Protein AF-A0A6P4EFK6-F1 (afdb_monomer)

Solvent-accessible surface area (backbone atoms only — not comparable to full-atom values): 10064 Å² total; per-residue (Å²): 133,87,79,74,77,78,72,77,68,53,76,68,52,47,52,40,51,51,56,44,48,54,51,51,53,53,41,47,76,72,68,50,84,47,31,74,65,56,54,32,54,49,36,38,52,49,21,52,76,75,70,41,80,84,59,71,58,38,74,70,47,51,56,50,53,24,63,75,69,46,42,38,63,39,98,85,66,65,30,48,37,75,50,78,78,75,77,73,74,71,76,76,67,74,85,73,82,82,69,92,75,96,71,100,68,81,76,73,77,76,79,70,79,68,86,80,88,44,70,68,57,50,53,51,52,51,50,53,51,36,63,73,27,64,87,39,65,68,61,27,52,53,51,52,50,50,52,51,52,50,52,51,49,58,60,50,62,67,66,74,64,133

Secondary structure (DSSP, 8-state):
-------PPPHHHHHHHHHHHHHHHHHHHTT----HHHHHHHHHHHHHHTT-TT----HHHHHHHHHHTTEEE-TTSSSEEEPP----------------------------PPPP--HHHHHHHHHHHHHHTTT-HHHHHHHHHHHHHHHHHHHHHTTS--

pLDDT: mean 75.84, std 17.96, range [34.44, 94.81]

Organism: Drosophila rhopaloa (NCBI:txid1041015)

Structure (mmCIF, N/CA/C/O backbone):
data_AF-A0A6P4EFK6-F1
#
_entry.id   AF-A0A6P4EFK6-F1
#
loop_
_atom_site.group_PDB
_atom_site.id
_atom_site.type_symbol
_atom_site.label_atom_id
_atom_site.label_alt_id
_atom_site.label_comp_id
_atom_site.label_asym_id
_atom_site.label_entity_id
_atom_site.label_seq_id
_atom_site.pdbx_PDB_ins_code
_atom_site.Cartn_x
_atom_site.Cartn_y
_atom_site.Cartn_z
_atom_site.occupancy
_atom_site.B_iso_or_equiv
_atom_site.auth_seq_id
_atom_site.auth_comp_id
_atom_site.auth_asym_id
_atom_site.auth_atom_id
_atom_site.pdbx_PDB_model_num
ATOM 1 N N . MET A 1 1 ? 15.545 15.719 24.448 1.00 35.84 1 MET A N 1
ATOM 2 C CA . MET A 1 1 ? 14.073 15.576 24.395 1.00 35.84 1 MET A CA 1
ATOM 3 C C . MET A 1 1 ? 13.752 14.346 23.560 1.00 35.84 1 MET A C 1
ATOM 5 O O . MET A 1 1 ? 13.857 14.404 22.342 1.00 35.84 1 MET A O 1
ATOM 9 N N . SER A 1 2 ? 13.475 13.212 24.205 1.00 35.53 2 SER A N 1
ATOM 10 C CA . SER A 1 2 ? 13.217 11.942 23.517 1.00 35.53 2 SER A CA 1
ATOM 11 C C . SER A 1 2 ? 11.889 12.015 22.773 1.00 35.53 2 SER A C 1
ATOM 13 O O . SER A 1 2 ? 10.826 12.013 23.390 1.00 35.53 2 SER A O 1
ATOM 15 N N . GLN A 1 3 ? 11.935 12.095 21.444 1.00 39.78 3 GLN A N 1
ATOM 16 C CA . GLN A 1 3 ? 10.738 11.881 20.642 1.00 39.78 3 GLN A CA 1
ATOM 17 C C . GLN A 1 3 ? 10.388 10.395 20.696 1.00 39.78 3 GLN A C 1
ATOM 19 O O . GLN A 1 3 ? 11.019 9.558 20.052 1.00 39.78 3 GLN A O 1
ATOM 24 N N . MET A 1 4 ? 9.384 10.073 21.506 1.00 34.44 4 MET A N 1
ATOM 25 C CA . MET A 1 4 ? 8.762 8.758 21.552 1.00 34.44 4 MET A CA 1
ATOM 26 C C . MET A 1 4 ? 8.177 8.475 20.164 1.00 34.44 4 MET A C 1
ATOM 28 O O . MET A 1 4 ? 7.200 9.102 19.743 1.00 34.44 4 MET A O 1
ATOM 32 N N . ARG A 1 5 ? 8.831 7.586 19.409 1.00 47.12 5 ARG A N 1
ATOM 33 C CA . ARG A 1 5 ? 8.350 7.130 18.102 1.00 47.12 5 ARG A CA 1
ATOM 34 C C . ARG A 1 5 ? 6.947 6.561 18.306 1.00 47.12 5 ARG A C 1
ATOM 36 O O . ARG A 1 5 ? 6.757 5.620 19.068 1.00 47.12 5 ARG A O 1
ATOM 43 N N . ARG A 1 6 ? 5.952 7.206 17.692 1.00 48.47 6 ARG A N 1
ATOM 44 C CA . ARG A 1 6 ? 4.534 6.880 17.875 1.00 48.47 6 ARG A CA 1
ATOM 45 C C . ARG A 1 6 ? 4.275 5.424 17.474 1.00 48.47 6 ARG A C 1
ATOM 47 O O . ARG A 1 6 ? 4.657 5.023 16.380 1.00 48.47 6 ARG A O 1
ATOM 54 N N . ASN A 1 7 ? 3.619 4.720 18.393 1.00 49.66 7 ASN A N 1
ATOM 55 C CA . ASN A 1 7 ? 3.202 3.318 18.418 1.00 49.66 7 ASN A CA 1
ATOM 56 C C . ASN A 1 7 ? 3.063 2.622 17.041 1.00 49.66 7 ASN A C 1
ATOM 58 O O . ASN A 1 7 ? 2.409 3.189 16.155 1.00 49.66 7 ASN A O 1
ATOM 62 N N . PRO A 1 8 ? 3.559 1.376 16.874 1.00 53.91 8 PRO A N 1
ATOM 63 C CA . PRO A 1 8 ? 3.085 0.510 15.796 1.00 53.91 8 PRO A CA 1
ATOM 64 C C . PRO A 1 8 ? 1.564 0.336 15.934 1.00 53.91 8 PRO A C 1
ATOM 66 O O . PRO A 1 8 ? 1.017 0.449 17.0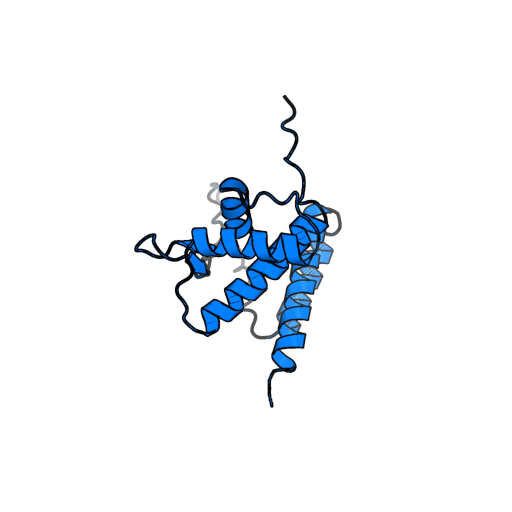37 1.00 53.91 8 PRO A O 1
ATOM 69 N N . LEU A 1 9 ? 0.854 0.146 14.818 1.00 59.94 9 LEU A N 1
ATOM 70 C CA . LEU A 1 9 ? -0.576 -0.172 14.867 1.00 59.94 9 LEU A CA 1
ATOM 71 C C . LEU A 1 9 ? -0.767 -1.353 15.836 1.00 59.94 9 LEU A C 1
ATOM 73 O O . LEU A 1 9 ? 0.057 -2.267 15.845 1.00 59.94 9 LEU A O 1
ATOM 77 N N . SER A 1 10 ? -1.812 -1.328 16.671 1.00 70.12 10 SER A N 1
ATOM 78 C CA . SER A 1 10 ? -2.174 -2.530 17.433 1.00 70.12 10 SER A CA 1
ATOM 79 C C . SER A 1 10 ? -2.380 -3.694 16.462 1.00 70.12 10 SER A C 1
ATOM 81 O O . SER A 1 10 ? -2.698 -3.462 15.293 1.00 70.12 10 SER A O 1
ATOM 83 N N . GLN A 1 11 ? -2.230 -4.936 16.925 1.00 74.56 11 GLN A N 1
ATOM 84 C CA . GLN A 1 11 ? -2.414 -6.120 16.077 1.00 74.56 11 GLN A CA 1
ATOM 85 C C . GLN A 1 11 ? -3.745 -6.066 15.299 1.00 74.56 11 GLN A C 1
ATOM 87 O O . GLN A 1 11 ? -3.786 -6.360 14.108 1.00 74.56 11 GLN A O 1
ATOM 92 N N . GLN A 1 12 ? -4.818 -5.599 15.947 1.00 78.00 12 GLN A N 1
ATOM 93 C CA . GLN A 1 12 ? -6.130 -5.396 15.327 1.00 78.00 12 GLN A CA 1
ATOM 94 C C . GLN A 1 12 ? -6.115 -4.287 14.267 1.00 78.00 12 GLN A C 1
ATOM 96 O O . GLN A 1 12 ? -6.697 -4.438 13.197 1.00 78.00 12 GLN A O 1
ATOM 101 N N . GLY A 1 13 ? -5.430 -3.173 14.540 1.00 82.38 13 GLY A N 1
ATOM 102 C CA . GLY A 1 13 ? -5.283 -2.080 13.583 1.00 82.38 13 GLY A CA 1
ATOM 103 C C . GLY A 1 13 ? -4.502 -2.494 12.337 1.00 82.38 13 GLY A C 1
ATOM 104 O O . GLY A 1 13 ? -4.877 -2.086 11.244 1.00 82.38 13 GLY A O 1
ATOM 105 N N . ALA A 1 14 ? -3.449 -3.303 12.493 1.00 84.31 14 ALA A N 1
ATOM 106 C CA . ALA A 1 14 ? -2.683 -3.857 11.377 1.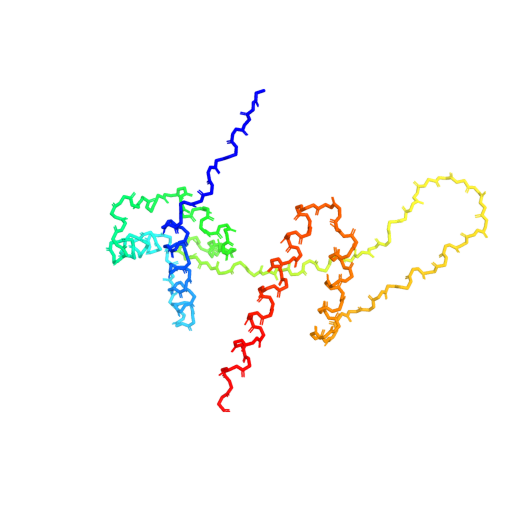00 84.31 14 ALA A CA 1
ATOM 107 C C . ALA A 1 14 ? -3.531 -4.821 10.533 1.00 84.31 14 ALA A C 1
ATOM 109 O O . ALA A 1 14 ? -3.503 -4.750 9.311 1.00 84.31 14 ALA A O 1
ATOM 110 N N . HIS A 1 15 ? -4.363 -5.645 11.173 1.00 87.50 15 HIS A N 1
ATOM 111 C CA . HIS A 1 15 ? -5.277 -6.535 10.460 1.00 87.50 15 HIS A CA 1
ATOM 112 C C . HIS A 1 15 ? -6.307 -5.770 9.605 1.00 87.50 15 HIS A C 1
ATOM 114 O O . HIS A 1 15 ? -6.522 -6.099 8.441 1.00 87.50 15 HIS A O 1
ATOM 120 N N . ILE A 1 16 ? -6.894 -4.694 10.145 1.00 89.94 16 ILE A N 1
ATOM 121 C CA . ILE A 1 16 ? -7.806 -3.814 9.387 1.00 89.94 16 ILE A CA 1
ATOM 122 C C . ILE A 1 16 ? -7.069 -3.109 8.240 1.00 89.94 16 ILE A C 1
ATOM 124 O O . ILE A 1 16 ? -7.636 -2.919 7.165 1.00 89.94 16 ILE A O 1
ATOM 128 N N . ASP A 1 17 ? -5.808 -2.727 8.462 1.00 90.00 17 ASP A N 1
ATOM 129 C CA . ASP A 1 17 ? -4.939 -2.111 7.456 1.00 90.00 17 ASP A CA 1
ATOM 130 C C . ASP A 1 17 ? -4.811 -2.977 6.199 1.00 90.00 17 ASP A C 1
ATOM 132 O O . ASP A 1 17 ? -5.036 -2.492 5.086 1.00 90.00 17 ASP A O 1
ATOM 136 N N . GLU A 1 18 ? -4.493 -4.257 6.406 1.00 89.50 18 GLU A N 1
ATOM 137 C CA . GLU A 1 18 ? -4.298 -5.261 5.360 1.00 89.50 18 GLU A CA 1
ATOM 138 C C . GLU A 1 18 ? -5.602 -5.575 4.626 1.00 89.50 18 GLU A C 1
ATOM 140 O O . GLU A 1 18 ? -5.644 -5.497 3.400 1.00 89.50 18 GLU A O 1
ATOM 145 N N . LEU A 1 19 ? -6.692 -5.843 5.354 1.00 91.56 19 LEU A N 1
ATOM 146 C CA . LEU A 1 19 ? -8.002 -6.113 4.749 1.00 91.56 19 LEU A CA 1
ATOM 147 C C . LEU A 1 19 ? -8.500 -4.932 3.903 1.00 91.56 19 LEU A C 1
ATOM 149 O O . LEU A 1 19 ? -9.093 -5.113 2.837 1.00 91.56 19 LEU A O 1
ATOM 153 N N . CYS A 1 20 ? -8.245 -3.705 4.359 1.00 92.75 20 CYS A N 1
ATOM 154 C CA . CYS A 1 20 ? -8.616 -2.509 3.615 1.00 92.75 20 CYS A CA 1
ATOM 155 C C . CYS A 1 20 ? -7.783 -2.355 2.333 1.00 92.75 20 CYS A C 1
ATOM 157 O O . CYS A 1 20 ? -8.323 -1.966 1.296 1.00 92.75 20 CYS A O 1
ATOM 159 N N . PHE A 1 21 ? -6.492 -2.699 2.373 1.00 90.69 21 PHE A N 1
ATOM 160 C CA . PHE A 1 21 ? -5.627 -2.697 1.192 1.00 90.69 21 PHE A CA 1
ATOM 161 C C . PHE A 1 21 ? -6.006 -3.777 0.172 1.00 90.69 21 PHE A C 1
ATOM 163 O O . PHE A 1 21 ? -6.040 -3.514 -1.030 1.00 90.69 21 PHE A O 1
ATOM 170 N N . ASP A 1 22 ? -6.362 -4.964 0.645 1.00 89.81 22 ASP A N 1
ATOM 171 C CA . ASP A 1 22 ? -6.817 -6.076 -0.185 1.00 89.81 22 ASP A CA 1
ATOM 172 C C . ASP A 1 22 ? -8.135 -5.735 -0.911 1.00 89.81 22 ASP A C 1
ATOM 174 O O . ASP A 1 22 ? -8.265 -5.915 -2.123 1.00 89.81 22 ASP A O 1
ATOM 178 N N . TRP A 1 23 ? -9.093 -5.116 -0.212 1.00 93.75 23 TRP A N 1
ATOM 179 C CA . TRP A 1 23 ? -10.287 -4.552 -0.854 1.00 93.75 23 TRP A CA 1
ATOM 180 C C . TRP A 1 23 ? -9.951 -3.463 -1.884 1.00 93.75 23 TRP A C 1
ATOM 182 O O . TRP A 1 23 ? -10.485 -3.492 -2.994 1.00 93.75 23 TRP A O 1
ATOM 192 N N . PHE A 1 24 ? -9.068 -2.520 -1.537 1.00 90.25 24 PHE A N 1
ATOM 193 C CA . PHE A 1 24 ? -8.657 -1.443 -2.441 1.00 90.25 24 PHE A CA 1
ATOM 194 C C . PHE A 1 24 ? -8.046 -1.999 -3.732 1.00 90.25 24 PHE A C 1
ATOM 196 O O . PHE A 1 24 ? -8.387 -1.547 -4.822 1.00 90.25 24 PHE A O 1
ATOM 203 N N . SER A 1 25 ? -7.189 -3.012 -3.603 1.00 87.38 25 SER A N 1
ATOM 204 C CA . SER A 1 25 ? -6.514 -3.674 -4.721 1.00 87.38 25 SER A CA 1
ATOM 205 C C . SER A 1 25 ? -7.511 -4.339 -5.667 1.00 87.38 25 SER A C 1
ATOM 207 O O . SER A 1 25 ? -7.430 -4.134 -6.874 1.00 87.38 25 SER A O 1
ATOM 209 N N . ARG A 1 26 ? -8.512 -5.059 -5.140 1.00 85.56 26 ARG A N 1
ATOM 210 C CA . ARG A 1 26 ? -9.570 -5.655 -5.977 1.00 85.56 26 ARG A CA 1
ATOM 211 C C . ARG A 1 26 ? -10.403 -4.604 -6.701 1.00 85.56 26 ARG A C 1
ATOM 213 O O . ARG A 1 26 ? -10.593 -4.693 -7.905 1.00 85.56 26 ARG A O 1
ATOM 220 N N . ALA A 1 27 ? -10.837 -3.567 -5.988 1.00 85.62 27 ALA A N 1
ATOM 221 C CA . ALA A 1 27 ? -11.628 -2.502 -6.595 1.00 85.62 27 ALA A CA 1
ATOM 222 C C . ALA A 1 27 ? -10.842 -1.735 -7.682 1.00 85.62 27 ALA A C 1
ATOM 224 O O . ALA A 1 27 ? -11.439 -1.239 -8.635 1.00 85.62 27 ALA A O 1
ATOM 225 N N . ARG A 1 28 ? -9.504 -1.689 -7.595 1.00 82.06 28 ARG A N 1
ATOM 226 C CA . ARG A 1 28 ? -8.638 -1.165 -8.664 1.00 82.06 28 ARG A CA 1
ATOM 227 C C . ARG A 1 28 ? -8.596 -2.057 -9.896 1.00 82.06 28 ARG A C 1
ATOM 229 O O . ARG A 1 28 ? -8.643 -1.526 -10.999 1.00 82.06 28 ARG A O 1
ATOM 236 N N . VAL A 1 29 ? -8.526 -3.376 -9.720 1.00 79.50 29 VAL A N 1
ATOM 237 C CA . VAL A 1 29 ? -8.592 -4.337 -10.837 1.00 79.50 29 V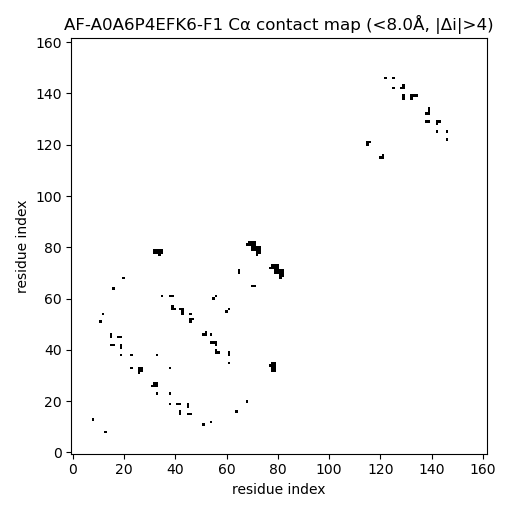AL A CA 1
ATOM 238 C C . VAL A 1 29 ? -9.891 -4.155 -11.627 1.00 79.50 29 VAL A C 1
ATOM 240 O O . VAL A 1 29 ? -9.877 -4.181 -12.855 1.00 79.50 29 VAL A O 1
ATOM 243 N N . ASP A 1 30 ? -10.982 -3.835 -10.932 1.00 80.38 30 ASP A N 1
ATOM 244 C CA . ASP A 1 30 ? -12.284 -3.542 -11.537 1.00 80.38 30 ASP A CA 1
ATOM 245 C C . ASP A 1 30 ? -12.398 -2.110 -12.117 1.00 80.38 30 ASP A C 1
ATOM 247 O O . ASP A 1 30 ? -13.483 -1.684 -12.511 1.00 80.38 30 ASP A O 1
ATOM 251 N N . ASN A 1 31 ? -11.295 -1.348 -12.179 1.00 79.31 31 ASN A N 1
ATOM 252 C CA . ASN A 1 31 ? -11.233 0.055 -12.621 1.00 79.31 31 ASN A CA 1
ATOM 253 C C . ASN A 1 31 ? -12.185 1.002 -11.866 1.00 79.31 31 ASN A C 1
ATOM 255 O O . ASN A 1 31 ? -12.640 2.018 -12.400 1.00 79.31 31 ASN A O 1
ATOM 259 N N . ILE A 1 32 ? -12.487 0.701 -10.603 1.00 82.62 32 ILE A N 1
ATOM 260 C CA . ILE A 1 32 ? -13.341 1.551 -9.777 1.00 82.62 32 ILE A CA 1
ATOM 261 C C . ILE A 1 32 ? -12.507 2.712 -9.230 1.00 82.62 32 ILE A C 1
ATOM 263 O O . ILE A 1 32 ? -11.465 2.526 -8.597 1.00 82.62 32 ILE A O 1
ATOM 267 N N . LEU A 1 33 ? -12.999 3.936 -9.423 1.00 85.44 33 LEU A N 1
ATOM 268 C CA . LEU A 1 33 ? -12.418 5.126 -8.808 1.00 85.44 33 LEU A CA 1
ATOM 269 C C . LEU A 1 33 ? -12.734 5.134 -7.310 1.00 85.44 33 LEU A C 1
ATOM 271 O O . LEU A 1 33 ? -13.886 5.257 -6.901 1.00 85.44 33 LEU A O 1
ATOM 275 N N . ILE A 1 34 ? -11.694 5.032 -6.482 1.00 88.88 34 ILE A N 1
ATOM 276 C CA . ILE A 1 34 ? -11.833 4.978 -5.022 1.00 88.88 34 ILE A CA 1
ATOM 277 C C . ILE A 1 34 ? -11.341 6.287 -4.417 1.00 88.88 34 ILE A C 1
ATOM 279 O O . ILE A 1 34 ? -10.153 6.597 -4.494 1.00 88.88 34 ILE A O 1
ATOM 283 N N . SER A 1 35 ? -12.230 7.027 -3.758 1.00 90.88 35 SER A N 1
ATOM 284 C CA . SER A 1 35 ? -11.864 8.241 -3.023 1.00 90.88 35 SER A CA 1
ATOM 285 C C . SER A 1 35 ? -11.345 7.931 -1.613 1.00 90.88 35 SER A C 1
ATOM 287 O O . SER A 1 35 ? -11.608 6.875 -1.031 1.00 90.88 35 SER A O 1
ATOM 289 N N . GLY A 1 36 ? -10.637 8.885 -1.002 1.00 89.00 36 GLY A N 1
ATOM 290 C CA . GLY A 1 36 ? -10.164 8.744 0.382 1.00 89.00 36 GLY A CA 1
ATOM 291 C C . GLY A 1 36 ? -11.290 8.619 1.421 1.00 89.00 36 GLY A C 1
ATOM 292 O O . GLY A 1 36 ? -11.090 8.024 2.479 1.00 89.00 36 GLY A O 1
ATOM 293 N N . GLU A 1 37 ? -12.482 9.152 1.137 1.00 91.38 37 GLU A N 1
ATOM 294 C CA . GLU A 1 37 ? -13.665 8.952 1.985 1.00 91.38 37 GLU A CA 1
ATOM 295 C C . GLU A 1 37 ? -14.162 7.504 1.905 1.00 91.38 37 GLU A C 1
ATOM 297 O O . GLU A 1 37 ? -14.404 6.894 2.944 1.00 91.38 37 GLU A O 1
ATOM 302 N N . MET A 1 38 ? -14.209 6.919 0.702 1.00 92.94 38 MET A N 1
ATOM 303 C CA . MET A 1 38 ? -14.608 5.518 0.513 1.00 92.94 38 MET A CA 1
ATOM 304 C C . MET A 1 38 ? -13.691 4.562 1.278 1.00 92.94 38 MET A C 1
ATOM 306 O O . MET A 1 38 ? -14.176 3.647 1.940 1.00 92.94 38 MET A O 1
ATOM 310 N N . VAL A 1 39 ? -12.375 4.808 1.269 1.00 93.50 39 VAL A N 1
ATOM 311 C CA . VAL A 1 39 ? -11.417 4.016 2.061 1.00 93.50 39 VAL A CA 1
ATOM 312 C C . VAL A 1 39 ? -11.723 4.107 3.554 1.00 93.50 39 VAL A C 1
ATOM 314 O O . VAL A 1 39 ? -11.743 3.091 4.243 1.00 93.50 39 VAL A O 1
ATOM 317 N N . ARG A 1 40 ? -11.996 5.308 4.077 1.00 94.31 40 ARG A N 1
ATOM 318 C CA . ARG A 1 40 ? -12.314 5.480 5.504 1.00 94.31 40 ARG A CA 1
ATOM 319 C C . ARG A 1 40 ? -13.612 4.781 5.893 1.00 94.31 40 ARG A C 1
ATOM 321 O O . ARG A 1 40 ? -13.665 4.170 6.958 1.00 94.31 40 ARG A O 1
ATOM 328 N N . GLN A 1 41 ? -14.636 4.860 5.048 1.00 94.00 41 GLN A N 1
ATOM 329 C CA . GLN A 1 41 ? -15.902 4.161 5.265 1.00 94.00 41 GLN A CA 1
ATOM 330 C C . GLN A 1 41 ? -15.704 2.647 5.246 1.00 94.00 41 GLN A C 1
ATOM 332 O O . GLN A 1 41 ? -16.148 1.964 6.168 1.00 94.00 41 GLN A O 1
ATOM 337 N N . LYS A 1 42 ? -14.954 2.131 4.266 1.00 94.81 42 LYS A N 1
ATOM 338 C CA . LYS A 1 42 ? -14.655 0.703 4.188 1.00 94.81 42 LYS A CA 1
ATOM 339 C C . LYS A 1 42 ? -13.855 0.216 5.391 1.00 94.81 42 LYS A C 1
ATOM 341 O O . LYS A 1 42 ? -14.167 -0.832 5.941 1.00 94.81 42 LYS A O 1
ATOM 346 N N . ALA A 1 43 ? -12.863 0.979 5.839 1.00 93.88 43 ALA A N 1
ATOM 347 C CA . ALA A 1 43 ? -12.052 0.608 6.990 1.00 93.88 43 ALA A CA 1
ATOM 348 C C . ALA A 1 43 ? -12.865 0.548 8.294 1.00 93.88 43 ALA A C 1
ATOM 350 O O . ALA A 1 43 ? -12.603 -0.309 9.131 1.00 93.88 43 ALA A O 1
ATOM 351 N N . LYS A 1 44 ? -13.877 1.415 8.456 1.00 94.06 44 LYS A N 1
ATOM 352 C CA . LYS A 1 44 ? -14.839 1.313 9.567 1.00 94.06 44 LYS A CA 1
ATOM 353 C C . LYS A 1 44 ? -15.702 0.061 9.455 1.00 94.06 44 LYS A C 1
ATOM 355 O O . LYS A 1 44 ? -15.810 -0.666 10.428 1.00 94.06 44 LYS A O 1
ATOM 360 N N . GLN A 1 45 ? -16.238 -0.217 8.267 1.00 93.94 45 GLN A N 1
ATOM 361 C CA . GLN A 1 45 ? -17.028 -1.426 8.033 1.00 93.94 45 GLN A CA 1
ATOM 362 C C . GLN A 1 45 ? -16.228 -2.691 8.381 1.00 93.94 45 GLN A C 1
ATOM 364 O O . GLN A 1 45 ? -16.711 -3.544 9.114 1.00 93.94 45 GLN A O 1
ATOM 369 N N . ILE A 1 46 ? -14.982 -2.779 7.908 1.00 93.56 46 ILE A N 1
ATOM 370 C CA . ILE A 1 46 ? -14.080 -3.893 8.221 1.00 93.56 46 ILE A CA 1
ATOM 371 C C . ILE A 1 46 ? -13.826 -3.967 9.729 1.00 93.56 46 ILE A C 1
ATOM 373 O O . ILE A 1 46 ? -13.833 -5.055 10.293 1.00 93.56 46 ILE A O 1
ATOM 377 N N . ALA A 1 47 ? -13.618 -2.828 10.396 1.00 92.94 47 ALA A N 1
ATOM 378 C CA . ALA A 1 47 ? -13.421 -2.791 11.841 1.00 92.94 47 ALA A CA 1
ATOM 379 C C . ALA A 1 47 ? -14.630 -3.337 12.615 1.00 92.94 47 ALA A C 1
ATOM 381 O O . ALA A 1 47 ? -14.442 -4.070 13.585 1.00 92.94 47 ALA A O 1
ATOM 382 N N . ASP A 1 48 ? -15.847 -3.020 12.174 1.00 91.94 48 ASP A N 1
ATOM 383 C CA . ASP A 1 48 ? -17.081 -3.541 12.761 1.00 91.94 48 ASP A CA 1
ATOM 384 C C . ASP A 1 48 ? -17.213 -5.055 12.520 1.00 91.94 48 ASP A C 1
ATOM 386 O O . ASP A 1 48 ? -17.517 -5.803 13.449 1.00 91.94 48 ASP A O 1
ATOM 390 N N . GLU A 1 49 ? -16.898 -5.525 11.307 1.00 90.88 49 GLU A N 1
ATOM 391 C CA . GLU A 1 49 ? -16.916 -6.948 10.928 1.00 90.88 49 GLU A CA 1
ATOM 392 C C . GLU A 1 49 ? -15.926 -7.793 11.749 1.00 90.88 49 GLU A C 1
ATOM 394 O O . GLU A 1 49 ? -16.242 -8.920 12.128 1.00 90.88 49 GLU A O 1
ATOM 399 N N . VAL A 1 50 ? -14.749 -7.246 12.080 1.00 88.50 50 VAL A N 1
ATOM 400 C CA . VAL A 1 50 ? -13.734 -7.929 12.909 1.00 88.50 50 VAL A CA 1
ATOM 401 C C . VAL A 1 50 ? -13.892 -7.668 14.415 1.00 88.50 50 VAL A C 1
ATOM 403 O O . VAL A 1 50 ? -13.064 -8.113 15.210 1.00 88.50 50 VAL A O 1
ATOM 406 N N . GLY A 1 51 ? -14.938 -6.945 14.832 1.00 87.06 51 GLY A N 1
ATOM 407 C CA . GLY A 1 51 ? -15.253 -6.698 16.243 1.00 87.06 51 GLY A CA 1
ATOM 408 C C . GLY A 1 51 ? -14.372 -5.651 16.939 1.00 87.06 51 GLY A C 1
ATOM 409 O O . GLY A 1 51 ? -14.271 -5.646 18.166 1.00 87.06 51 GLY A O 1
ATOM 410 N N . TYR A 1 52 ? -13.735 -4.746 16.192 1.00 86.25 52 TYR A N 1
ATOM 411 C CA . TYR A 1 52 ? -12.903 -3.659 16.719 1.00 86.25 52 TYR A CA 1
ATOM 412 C C . TYR A 1 52 ? -13.592 -2.288 16.595 1.00 86.25 52 TYR A C 1
ATOM 414 O O . TYR A 1 52 ? -13.114 -1.375 15.920 1.00 86.25 52 TYR A O 1
ATOM 422 N N . ALA A 1 53 ? -14.692 -2.111 17.332 1.00 77.31 53 ALA A N 1
ATOM 423 C CA . ALA A 1 53 ? -15.532 -0.901 17.319 1.00 77.31 53 ALA A CA 1
ATOM 424 C C . ALA A 1 53 ? -14.814 0.407 17.738 1.00 77.31 53 ALA A C 1
ATOM 426 O O . ALA A 1 53 ? -15.336 1.504 17.551 1.00 77.31 53 ALA A O 1
ATOM 427 N N . GLY A 1 54 ? -13.608 0.319 18.312 1.00 81.38 54 GLY A N 1
ATOM 428 C CA . GLY A 1 54 ? -12.777 1.476 18.670 1.00 81.38 54 GLY A CA 1
ATOM 429 C C . GLY A 1 54 ? -11.942 2.042 17.51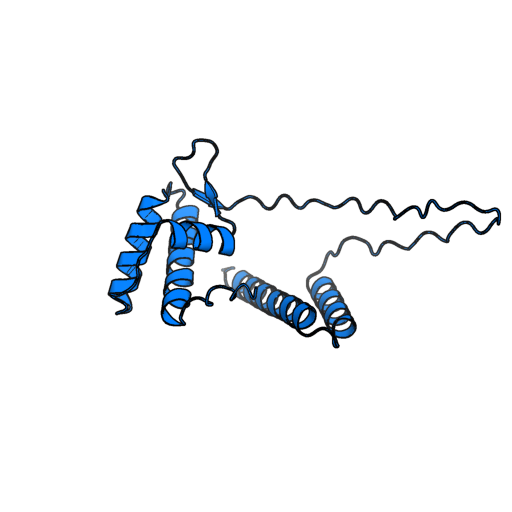5 1.00 81.38 54 GLY A C 1
ATOM 430 O O . GLY A 1 54 ? -11.157 2.971 17.722 1.00 81.38 54 GLY A O 1
ATOM 431 N N . PHE A 1 55 ? -12.044 1.477 16.309 1.00 87.38 55 PHE A N 1
ATOM 432 C CA . PHE A 1 55 ? -11.231 1.899 15.178 1.00 87.38 55 PHE A CA 1
ATOM 433 C C . PHE A 1 55 ? -11.652 3.259 14.623 1.00 87.38 55 PHE A C 1
ATOM 435 O O . PHE A 1 55 ? -12.676 3.427 13.960 1.00 87.38 55 PHE A O 1
ATOM 442 N N . LEU A 1 56 ? -10.788 4.247 14.819 1.00 82.81 56 LEU A N 1
ATOM 443 C CA . LEU A 1 56 ? -10.966 5.562 14.229 1.00 82.81 56 LEU A CA 1
ATOM 444 C C . LEU A 1 56 ? -10.213 5.612 12.900 1.00 82.81 56 LEU A C 1
ATOM 446 O O . LEU A 1 56 ? -9.013 5.903 12.870 1.00 82.81 56 LEU A O 1
ATOM 450 N N . ALA A 1 57 ? -10.942 5.384 11.801 1.00 90.31 57 ALA A N 1
ATOM 451 C CA . ALA A 1 57 ? -10.507 5.638 10.421 1.00 90.31 57 ALA A CA 1
ATOM 452 C C . ALA A 1 57 ? -10.323 7.152 10.167 1.00 90.31 57 ALA A C 1
ATOM 454 O O . ALA A 1 57 ? -10.986 7.777 9.341 1.00 90.31 57 ALA A O 1
ATOM 455 N N . SER A 1 58 ? -9.465 7.774 10.970 1.00 90.62 58 SER A N 1
ATOM 456 C CA . SER A 1 58 ? -9.165 9.199 10.965 1.00 90.62 58 SER A CA 1
ATOM 457 C C . SER A 1 58 ? -8.420 9.601 9.693 1.00 90.62 58 SER A C 1
ATOM 459 O O . SER A 1 58 ? -7.828 8.771 9.000 1.00 90.62 58 SER A O 1
ATOM 461 N N . SER A 1 59 ? -8.384 10.903 9.410 1.00 88.50 59 SER A N 1
ATOM 462 C CA . SER A 1 59 ? -7.540 11.460 8.346 1.00 88.50 59 SER A CA 1
ATOM 463 C C . SER A 1 59 ? -6.064 11.083 8.528 1.00 88.50 59 SER A C 1
ATOM 465 O O . SER A 1 59 ? -5.395 10.708 7.567 1.00 88.50 59 SER A O 1
ATOM 467 N N . GLY A 1 60 ? -5.570 11.097 9.771 1.00 89.19 60 GLY A N 1
ATOM 468 C CA . GLY A 1 60 ? -4.208 10.678 10.104 1.00 89.19 60 GLY A CA 1
ATOM 469 C C . GLY A 1 60 ? -3.960 9.181 9.896 1.00 89.19 60 GLY A C 1
ATOM 470 O O . GLY A 1 60 ? -2.863 8.798 9.490 1.00 89.19 60 GLY A O 1
ATOM 471 N N . TRP A 1 61 ? -4.960 8.324 10.136 1.00 92.56 61 TRP A N 1
ATOM 472 C CA . TRP A 1 61 ? -4.865 6.908 9.778 1.00 92.56 61 TRP A CA 1
ATOM 473 C C . TRP A 1 61 ? -4.784 6.735 8.258 1.00 92.56 61 TRP A C 1
ATOM 475 O O . TRP A 1 61 ? -3.846 6.089 7.797 1.00 92.56 61 TRP A O 1
ATOM 485 N N . LEU A 1 62 ? -5.673 7.382 7.492 1.00 92.06 62 LEU A N 1
ATOM 486 C CA . LEU A 1 62 ? -5.691 7.309 6.025 1.00 92.06 62 LEU A CA 1
ATOM 487 C C . LEU A 1 62 ? -4.353 7.749 5.418 1.00 92.06 62 LEU A C 1
ATOM 489 O O . LEU A 1 62 ? -3.815 7.069 4.550 1.00 92.06 62 LEU A O 1
ATOM 493 N N . GLN A 1 63 ? -3.780 8.857 5.899 1.00 87.88 63 GLN A N 1
ATOM 494 C CA . GLN A 1 63 ? -2.479 9.344 5.430 1.00 87.88 63 GLN A CA 1
ATOM 495 C C . GLN A 1 63 ? -1.367 8.311 5.661 1.00 87.88 63 GLN A C 1
ATOM 497 O O . GLN A 1 63 ? -0.519 8.094 4.797 1.00 87.88 63 GLN A O 1
ATOM 502 N N . LYS A 1 64 ? -1.368 7.654 6.826 1.00 87.81 64 LYS A N 1
ATOM 503 C CA . LYS A 1 64 ? -0.382 6.617 7.143 1.00 87.81 64 LYS A CA 1
ATOM 504 C C . LYS A 1 64 ? -0.629 5.321 6.368 1.00 87.81 64 LYS A C 1
ATOM 506 O O . LYS A 1 64 ? 0.343 4.721 5.929 1.00 87.81 64 LYS A O 1
ATOM 511 N N . TRP A 1 65 ? -1.886 4.907 6.203 1.00 90.25 65 TRP A N 1
ATOM 512 C CA . TRP A 1 65 ? -2.286 3.734 5.415 1.00 90.25 65 TRP A CA 1
ATOM 513 C C . TRP A 1 65 ? -1.823 3.890 3.970 1.00 90.25 65 TRP A C 1
ATOM 515 O O . TRP A 1 65 ? -1.086 3.054 3.460 1.00 90.25 65 TRP A O 1
ATOM 525 N N . ARG A 1 66 ? -2.096 5.050 3.370 1.00 89.44 66 ARG A N 1
ATOM 526 C CA . ARG A 1 66 ? -1.593 5.399 2.043 1.00 89.44 66 ARG A CA 1
ATOM 527 C C . ARG A 1 66 ? -0.077 5.325 1.938 1.00 89.44 66 ARG A C 1
ATOM 529 O O . ARG A 1 66 ? 0.439 4.769 0.981 1.00 89.44 66 ARG A O 1
ATOM 536 N N . LYS A 1 67 ? 0.639 5.876 2.922 1.00 84.88 67 LYS A N 1
ATOM 537 C CA . LYS A 1 67 ? 2.106 5.855 2.930 1.00 84.88 67 LYS A CA 1
ATOM 538 C C . LYS A 1 67 ? 2.667 4.433 3.047 1.00 84.88 67 LYS A C 1
ATOM 540 O O . LYS A 1 67 ? 3.686 4.152 2.433 1.00 84.88 67 LYS A O 1
ATOM 545 N N . ARG A 1 68 ? 2.028 3.554 3.827 1.00 86.25 68 ARG A N 1
ATOM 546 C CA . ARG A 1 68 ? 2.428 2.140 3.950 1.00 86.25 68 ARG A CA 1
ATOM 547 C C . ARG A 1 68 ? 2.257 1.378 2.640 1.00 86.25 68 ARG A C 1
ATOM 549 O O . ARG A 1 68 ? 3.125 0.592 2.292 1.00 86.25 68 ARG A O 1
ATOM 556 N N . HIS A 1 69 ? 1.166 1.650 1.931 1.00 84.56 69 HIS A N 1
ATOM 557 C CA . HIS A 1 69 ? 0.768 0.927 0.721 1.00 84.56 69 HIS A CA 1
ATOM 558 C C . HIS A 1 69 ? 1.147 1.635 -0.584 1.00 84.56 69 HIS A C 1
ATOM 560 O O . HIS A 1 69 ? 0.717 1.226 -1.656 1.00 84.56 69 HIS A O 1
ATOM 566 N N . ASN A 1 70 ? 1.946 2.702 -0.497 1.00 83.12 70 ASN A N 1
ATOM 567 C CA . ASN A 1 70 ? 2.381 3.515 -1.632 1.00 83.12 70 ASN A CA 1
ATOM 568 C C . ASN A 1 70 ? 1.217 4.043 -2.501 1.00 83.12 70 ASN A C 1
ATOM 570 O O . ASN A 1 70 ? 1.224 3.918 -3.721 1.00 83.12 70 ASN A O 1
ATOM 574 N N . ILE A 1 71 ? 0.195 4.624 -1.863 1.00 85.25 71 ILE A N 1
ATOM 575 C CA . ILE A 1 71 ? -1.022 5.129 -2.517 1.00 85.25 71 ILE A CA 1
ATOM 576 C C . ILE A 1 71 ? -1.020 6.668 -2.555 1.00 85.25 71 ILE A C 1
ATOM 578 O O . ILE A 1 71 ? -1.027 7.344 -1.514 1.00 85.25 71 ILE A O 1
ATOM 582 N N . ALA A 1 72 ? -1.075 7.243 -3.754 1.00 84.38 72 ALA A N 1
ATOM 583 C CA . ALA A 1 72 ? -1.189 8.676 -4.017 1.00 84.38 72 ALA A CA 1
ATOM 584 C C . ALA A 1 72 ? -2.645 9.105 -4.262 1.00 84.38 72 ALA A C 1
ATOM 586 O O . ALA A 1 72 ? -3.546 8.276 -4.285 1.00 84.38 72 ALA A O 1
ATOM 587 N N . TYR A 1 73 ? -2.885 10.412 -4.394 1.00 83.12 73 TYR A N 1
ATOM 588 C CA . TYR A 1 73 ? -4.075 10.885 -5.106 1.00 83.12 73 TYR A CA 1
ATOM 589 C C . TYR A 1 73 ? -3.725 10.964 -6.594 1.00 83.12 73 TYR A C 1
ATOM 591 O O . TYR A 1 73 ? -2.573 11.241 -6.927 1.00 83.12 73 TYR A O 1
ATOM 599 N N . ASN A 1 74 ? -4.703 10.744 -7.466 1.00 81.00 74 ASN A N 1
ATOM 600 C CA . ASN A 1 74 ? -4.565 10.999 -8.894 1.00 81.00 74 ASN A CA 1
ATOM 601 C C . ASN A 1 74 ? -4.359 12.505 -9.170 1.00 81.00 74 ASN A C 1
ATOM 603 O O . ASN A 1 74 ? -4.505 13.349 -8.281 1.00 81.00 74 ASN A O 1
ATOM 607 N N . ALA A 1 75 ? -4.045 12.854 -10.421 1.00 75.56 75 ALA A N 1
ATOM 608 C CA . ALA A 1 75 ? -3.761 14.235 -10.829 1.00 75.56 75 ALA A CA 1
ATOM 609 C C . ALA A 1 75 ? -4.903 15.226 -10.519 1.00 75.56 75 ALA A C 1
ATOM 611 O O . ALA A 1 75 ? -4.651 16.406 -10.284 1.00 75.56 75 ALA A O 1
ATOM 612 N N . THR A 1 76 ? -6.149 14.748 -10.487 1.00 76.31 76 THR A N 1
ATOM 613 C CA . THR A 1 76 ? -7.349 15.550 -10.205 1.00 76.31 76 THR A CA 1
ATOM 614 C C . THR A 1 76 ? -7.649 15.667 -8.702 1.00 76.31 76 THR A C 1
ATOM 616 O O . THR A 1 76 ? -8.430 16.523 -8.293 1.00 76.31 76 THR A O 1
ATOM 619 N N . GLY A 1 77 ? -7.001 14.860 -7.855 1.00 77.38 77 GLY A N 1
ATOM 620 C CA . GLY A 1 77 ? -7.151 14.890 -6.399 1.00 77.38 77 GLY A CA 1
ATOM 621 C C . GLY A 1 77 ? -8.426 14.228 -5.859 1.00 77.38 77 GLY A C 1
ATOM 622 O O . GLY A 1 77 ? -8.671 14.283 -4.654 1.00 77.38 77 GLY A O 1
ATOM 623 N N . ASP A 1 78 ? -9.240 13.617 -6.719 1.00 79.12 78 ASP A N 1
ATOM 624 C CA . ASP A 1 78 ? -10.560 13.062 -6.398 1.00 79.12 78 ASP A CA 1
ATOM 625 C C . ASP A 1 78 ? -10.530 11.546 -6.140 1.00 79.12 78 ASP A C 1
ATOM 627 O O . ASP A 1 78 ? -11.304 11.028 -5.326 1.00 79.12 78 ASP A O 1
ATOM 631 N N . SER A 1 79 ? -9.588 10.839 -6.764 1.00 81.31 79 SER A N 1
ATOM 632 C CA . SER A 1 79 ? -9.372 9.406 -6.593 1.00 81.31 79 SER A CA 1
ATOM 633 C C . SER A 1 79 ? -7.993 9.129 -6.016 1.00 81.31 79 SER A C 1
ATOM 635 O O . SER A 1 79 ? -7.044 9.885 -6.208 1.00 81.31 79 SER A O 1
ATOM 637 N N . LEU A 1 80 ? -7.864 8.031 -5.286 1.00 83.25 80 LEU A N 1
ATOM 638 C CA . LEU A 1 80 ? -6.563 7.489 -4.916 1.00 83.25 80 LEU A CA 1
ATOM 639 C C . LEU A 1 80 ? -5.940 6.772 -6.119 1.00 83.25 80 LEU A C 1
ATOM 641 O O . LEU A 1 80 ? -6.635 6.506 -7.087 1.00 83.25 80 LEU A O 1
ATOM 645 N N . ASP A 1 81 ? -4.654 6.470 -6.100 1.00 78.88 81 ASP A N 1
ATOM 646 C CA . ASP A 1 81 ? -4.050 5.564 -7.073 1.00 78.88 81 ASP A CA 1
ATOM 647 C C . ASP A 1 81 ? -2.798 4.920 -6.495 1.00 78.88 81 ASP A C 1
ATOM 649 O O . ASP A 1 81 ? -2.188 5.482 -5.580 1.00 78.88 81 ASP A O 1
ATOM 653 N N . LEU A 1 82 ? -2.415 3.748 -7.001 1.00 73.50 82 LEU A N 1
ATOM 654 C CA . LEU A 1 82 ? -1.093 3.214 -6.681 1.00 73.50 82 LEU A CA 1
ATOM 655 C C . LEU A 1 82 ? -0.068 4.179 -7.269 1.00 73.50 82 LEU A C 1
ATOM 657 O O . LEU A 1 82 ? -0.111 4.495 -8.455 1.00 73.50 82 LEU A O 1
ATOM 661 N N . GLN A 1 83 ? 0.831 4.686 -6.431 1.00 64.69 83 GLN A N 1
ATOM 662 C CA . GLN A 1 83 ? 1.902 5.522 -6.930 1.00 64.69 83 GLN A CA 1
ATOM 663 C C . GLN A 1 83 ? 2.814 4.634 -7.770 1.00 64.69 83 GLN A C 1
ATOM 665 O O . GLN A 1 83 ? 3.395 3.676 -7.251 1.00 64.69 83 GLN A O 1
ATOM 670 N N . GLU A 1 84 ? 2.892 4.934 -9.066 1.00 53.62 84 GLU A N 1
ATOM 671 C CA . GLU A 1 84 ? 3.818 4.270 -9.968 1.00 53.62 84 GLU A CA 1
ATOM 672 C C . GLU A 1 84 ? 5.215 4.396 -9.358 1.00 53.62 84 GLU A C 1
ATOM 674 O O . GLU A 1 84 ? 5.689 5.490 -9.033 1.00 53.62 84 GLU A O 1
ATOM 679 N N . PHE A 1 85 ? 5.835 3.252 -9.083 1.00 43.69 85 PHE A N 1
ATOM 680 C CA . PHE A 1 85 ? 7.245 3.227 -8.750 1.00 43.69 85 PHE A CA 1
ATOM 681 C C . PHE A 1 85 ? 7.971 3.619 -10.031 1.00 43.69 85 PHE A C 1
ATOM 683 O O . PHE A 1 85 ? 8.218 2.776 -10.891 1.00 43.69 85 PHE A O 1
ATOM 690 N N . GLU A 1 86 ? 8.312 4.898 -10.170 1.00 41.91 86 GLU A N 1
ATOM 691 C CA . GLU A 1 86 ? 9.426 5.237 -11.034 1.00 41.91 86 GLU A CA 1
ATOM 692 C C . GLU A 1 86 ? 10.650 4.596 -10.391 1.00 41.91 86 GLU A C 1
ATOM 694 O O . GLU A 1 86 ? 11.168 5.060 -9.370 1.00 41.91 86 GLU A O 1
ATOM 699 N N . ALA A 1 87 ? 11.073 3.473 -10.969 1.00 40.88 87 ALA A N 1
ATOM 700 C CA . ALA A 1 87 ? 12.411 2.970 -10.777 1.00 40.88 87 ALA A CA 1
ATOM 701 C C . ALA A 1 87 ? 13.342 4.090 -11.220 1.00 40.88 87 ALA A C 1
ATOM 703 O O . ALA A 1 87 ? 13.678 4.206 -12.398 1.00 40.88 87 ALA A O 1
ATOM 704 N N . VAL A 1 88 ? 13.754 4.937 -10.280 1.00 44.78 88 VAL A N 1
ATOM 705 C CA . VAL A 1 88 ? 14.953 5.728 -10.471 1.00 44.78 88 VAL A CA 1
ATOM 706 C C . VAL A 1 88 ? 16.048 4.678 -10.559 1.00 44.78 88 VAL A C 1
ATOM 708 O O . VAL A 1 88 ? 16.576 4.215 -9.550 1.00 44.78 88 VAL A O 1
ATOM 711 N N . LEU A 1 89 ? 16.333 4.240 -11.788 1.00 43.06 89 LEU A N 1
ATOM 712 C CA . LEU A 1 89 ? 17.649 3.785 -12.180 1.00 43.06 89 LEU A CA 1
ATOM 713 C C . LEU A 1 89 ? 18.547 4.939 -11.768 1.00 43.06 89 LEU A C 1
ATOM 715 O O . LEU A 1 89 ? 18.728 5.902 -12.514 1.00 43.06 89 LEU A O 1
ATOM 719 N N . VAL A 1 90 ? 19.029 4.887 -10.526 1.00 48.56 90 VAL A N 1
ATOM 720 C CA . VAL A 1 90 ? 20.183 5.656 -10.117 1.00 48.56 90 VAL A CA 1
ATOM 721 C C . VAL A 1 90 ? 21.216 5.185 -11.116 1.00 48.56 90 VAL A C 1
ATOM 723 O O . VAL A 1 90 ? 21.707 4.062 -11.025 1.00 48.56 90 VAL A O 1
ATOM 726 N N . LYS A 1 91 ? 21.445 5.992 -12.156 1.00 45.88 91 LYS A N 1
ATOM 727 C CA . LYS A 1 91 ? 22.659 5.899 -12.939 1.00 45.88 91 LYS A CA 1
ATOM 728 C C . LYS A 1 91 ? 23.718 6.110 -11.879 1.00 45.88 91 LYS A C 1
ATOM 730 O O . LYS A 1 91 ? 23.930 7.234 -11.436 1.00 45.88 91 LYS A O 1
ATOM 735 N N . SER A 1 92 ? 24.235 5.014 -11.343 1.00 47.75 92 SER A N 1
ATOM 736 C CA . SER A 1 92 ? 25.383 5.030 -10.470 1.00 47.75 92 SER A CA 1
ATOM 737 C C . SER A 1 92 ? 26.525 5.442 -11.378 1.00 47.75 92 SER A C 1
ATOM 739 O O . SER A 1 92 ? 27.254 4.604 -11.904 1.00 47.75 92 SER A O 1
ATOM 741 N N . GLU A 1 93 ? 26.601 6.742 -11.657 1.00 49.06 93 GLU A N 1
ATOM 742 C CA . GLU A 1 93 ? 27.860 7.331 -12.038 1.00 49.06 93 GLU A CA 1
ATOM 743 C C . GLU A 1 93 ? 28.805 6.997 -10.884 1.00 49.06 93 GLU A C 1
ATOM 745 O O . GLU A 1 93 ? 28.423 7.164 -9.715 1.00 49.06 93 GLU A O 1
ATOM 750 N N . PRO A 1 94 ? 29.974 6.411 -11.184 1.00 46.28 94 PRO A N 1
ATOM 751 C CA . PRO A 1 94 ? 30.954 6.106 -10.163 1.00 46.28 94 PRO A CA 1
ATOM 752 C C . PRO A 1 94 ? 31.169 7.363 -9.333 1.00 46.28 94 PRO A C 1
ATOM 754 O O . PRO A 1 94 ? 31.243 8.463 -9.886 1.00 46.28 94 PRO A O 1
ATOM 757 N N . ILE A 1 95 ? 31.264 7.208 -8.015 1.00 46.88 95 ILE A N 1
ATOM 758 C CA . ILE A 1 95 ? 31.773 8.275 -7.162 1.00 46.88 95 ILE A CA 1
ATOM 759 C C . ILE A 1 95 ? 33.196 8.533 -7.665 1.00 46.88 95 ILE A C 1
ATOM 761 O O . ILE A 1 95 ? 34.121 7.788 -7.355 1.00 46.88 95 ILE A O 1
ATOM 765 N N . SER A 1 96 ? 33.347 9.526 -8.541 1.00 42.66 96 SER A N 1
ATOM 766 C CA . SER A 1 96 ? 34.638 10.081 -8.904 1.00 42.66 96 SER A CA 1
ATOM 767 C C . SER A 1 96 ? 35.134 10.730 -7.626 1.00 42.66 96 SER A C 1
ATOM 769 O O . SER A 1 96 ? 34.632 11.780 -7.223 1.00 42.66 96 SER A O 1
ATOM 771 N N . ASN A 1 97 ? 36.053 10.048 -6.947 1.00 41.97 97 ASN A N 1
ATOM 772 C CA . ASN A 1 97 ? 36.843 10.653 -5.892 1.00 41.97 97 ASN A CA 1
ATOM 773 C C . ASN A 1 97 ? 37.618 11.795 -6.553 1.00 41.97 97 ASN A C 1
ATOM 775 O O . ASN A 1 97 ? 38.641 11.578 -7.193 1.00 41.97 97 ASN A O 1
ATOM 779 N N . ARG A 1 98 ? 37.061 13.001 -6.490 1.00 53.47 98 ARG A N 1
ATOM 780 C CA . ARG A 1 98 ? 37.831 14.222 -6.646 1.00 53.47 98 ARG A CA 1
ATOM 781 C C . ARG A 1 98 ? 38.398 14.520 -5.278 1.00 53.47 98 ARG A C 1
ATOM 783 O O . ARG A 1 98 ? 37.722 15.172 -4.498 1.00 53.47 98 ARG A O 1
ATOM 790 N N . ASP A 1 99 ? 39.585 14.004 -5.026 1.00 47.66 99 ASP A N 1
ATOM 791 C CA . ASP A 1 99 ? 40.571 14.715 -4.233 1.00 47.66 99 ASP A CA 1
ATOM 792 C C . ASP A 1 99 ? 41.897 14.561 -4.979 1.00 47.66 99 ASP A C 1
ATOM 794 O O . ASP A 1 99 ? 42.248 13.471 -5.433 1.00 47.66 99 ASP A O 1
ATOM 798 N N . ASP A 1 100 ? 42.521 15.708 -5.213 1.00 60.28 100 ASP A N 1
ATOM 799 C CA . ASP A 1 100 ? 43.782 15.902 -5.910 1.00 60.28 100 ASP A CA 1
ATOM 800 C C . ASP A 1 100 ? 44.903 15.036 -5.306 1.00 60.28 100 ASP A C 1
ATOM 802 O O . ASP A 1 100 ? 45.014 14.968 -4.086 1.00 60.28 100 ASP A O 1
ATOM 806 N N . ASP A 1 101 ? 45.704 14.375 -6.152 1.00 50.78 101 ASP A N 1
ATOM 807 C CA . ASP A 1 101 ? 47.179 14.340 -6.108 1.00 50.78 101 ASP A CA 1
ATOM 808 C C . ASP A 1 101 ? 47.719 13.292 -7.109 1.00 50.78 101 ASP A C 1
ATOM 810 O O . ASP A 1 101 ? 47.167 12.204 -7.272 1.00 50.78 101 ASP A O 1
ATOM 814 N N . ASP A 1 102 ? 48.775 13.680 -7.828 1.00 55.84 102 ASP A N 1
ATOM 815 C CA . ASP A 1 102 ? 49.500 12.922 -8.852 1.00 55.84 102 ASP A CA 1
ATOM 816 C C . ASP A 1 102 ? 49.860 11.482 -8.429 1.00 55.84 102 ASP A C 1
ATOM 818 O O . ASP A 1 102 ? 50.676 11.309 -7.533 1.00 55.84 102 ASP A O 1
ATOM 822 N N . ASP A 1 103 ? 49.326 10.467 -9.121 1.00 51.09 103 ASP A N 1
ATOM 823 C CA . ASP A 1 103 ? 50.030 9.225 -9.489 1.00 51.09 103 ASP A CA 1
ATOM 824 C C . ASP A 1 103 ? 49.169 8.397 -10.474 1.00 51.09 103 ASP A C 1
ATOM 826 O O . ASP A 1 103 ? 47.951 8.267 -10.342 1.00 51.09 103 ASP A O 1
ATOM 830 N N . ASP A 1 104 ? 49.824 7.880 -11.513 1.00 55.56 104 ASP A N 1
ATOM 831 C CA . ASP A 1 104 ? 49.292 7.230 -12.723 1.00 55.56 104 ASP A CA 1
ATOM 832 C C . ASP A 1 104 ? 48.767 5.797 -12.468 1.00 55.56 104 ASP A C 1
ATOM 834 O O . ASP A 1 104 ? 49.226 4.831 -13.075 1.00 55.56 104 ASP A O 1
ATOM 838 N N . ASP A 1 105 ? 47.807 5.645 -11.553 1.00 54.25 105 ASP A N 1
ATOM 839 C CA . ASP A 1 105 ? 47.033 4.410 -11.372 1.00 54.25 105 ASP A CA 1
ATOM 840 C C . ASP A 1 105 ? 45.573 4.664 -11.777 1.00 54.25 105 ASP A C 1
ATOM 842 O O . ASP A 1 105 ? 44.706 4.994 -10.964 1.00 54.25 105 ASP A O 1
ATOM 846 N N . GLU A 1 106 ? 45.291 4.519 -13.076 1.00 58.94 106 GLU A N 1
ATOM 847 C CA . GLU A 1 106 ? 43.930 4.452 -13.614 1.00 58.94 106 GLU A CA 1
ATOM 848 C C . GLU A 1 106 ? 43.134 3.394 -12.816 1.00 58.94 106 GLU A C 1
ATOM 850 O O . GLU A 1 106 ? 43.469 2.203 -12.865 1.00 58.94 106 GLU A O 1
ATOM 855 N N . PRO A 1 107 ? 42.095 3.772 -12.043 1.00 47.44 107 PRO A N 1
ATOM 856 C CA . PRO A 1 107 ? 41.366 2.807 -11.239 1.00 47.44 107 PRO A CA 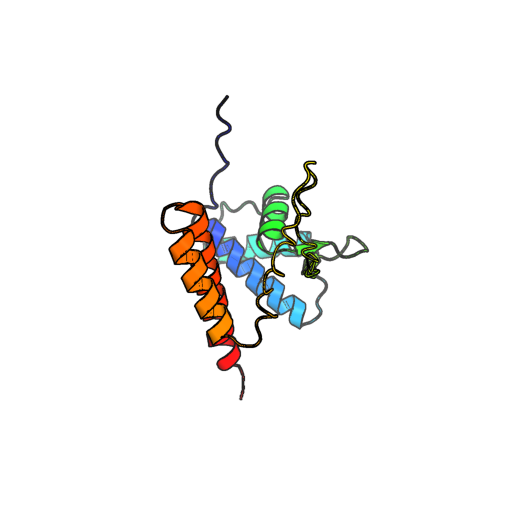1
ATOM 857 C C . PRO A 1 107 ? 40.682 1.817 -12.179 1.00 47.44 107 PRO A C 1
ATOM 859 O O . PRO A 1 107 ? 39.796 2.186 -12.952 1.00 47.44 107 PRO A O 1
ATOM 862 N N . SER A 1 108 ? 41.114 0.553 -12.105 1.00 46.81 108 SER A N 1
ATOM 863 C CA . SER A 1 108 ? 40.568 -0.555 -12.891 1.00 46.81 108 SER A CA 1
ATOM 864 C C . SER A 1 108 ? 39.035 -0.479 -12.907 1.00 46.81 108 SER A C 1
ATOM 866 O O . SER A 1 108 ? 38.439 -0.377 -11.826 1.00 46.81 108 SER A O 1
ATOM 868 N N . PRO A 1 109 ? 38.381 -0.492 -14.088 1.00 48.31 109 PRO A N 1
ATOM 869 C CA . PRO A 1 109 ? 36.944 -0.301 -14.193 1.00 48.31 109 PRO A CA 1
ATOM 870 C C . PRO A 1 109 ? 36.224 -1.261 -13.255 1.00 48.31 109 PRO A C 1
ATOM 872 O O . PRO A 1 109 ? 36.307 -2.482 -13.417 1.00 48.31 109 PRO A O 1
ATOM 875 N N . VAL A 1 110 ? 35.527 -0.712 -12.258 1.00 47.56 110 VAL A N 1
ATOM 876 C CA . VAL A 1 110 ? 34.675 -1.498 -11.366 1.00 47.56 110 VAL A CA 1
ATOM 877 C C . VAL A 1 110 ? 33.732 -2.282 -12.269 1.00 47.56 110 VAL A C 1
ATOM 879 O O . VAL A 1 110 ? 32.918 -1.685 -12.975 1.00 47.56 110 VAL A O 1
ATOM 882 N N . GLN A 1 111 ? 33.877 -3.609 -12.307 1.00 55.06 111 GLN A N 1
ATOM 883 C CA . GLN A 1 111 ? 32.974 -4.476 -13.052 1.00 55.06 111 GLN A CA 1
ATOM 884 C C . GLN A 1 111 ? 31.591 -4.317 -12.429 1.00 55.06 111 GLN A C 1
ATOM 886 O O . GLN A 1 111 ? 31.269 -4.946 -11.422 1.00 55.06 111 GLN A O 1
ATOM 891 N N . LEU A 1 112 ? 30.790 -3.415 -12.995 1.00 54.12 112 LEU A N 1
ATOM 892 C CA . LEU A 1 112 ? 29.394 -3.263 -12.639 1.00 54.12 112 LEU A CA 1
ATOM 893 C C . LEU A 1 112 ? 28.747 -4.622 -12.892 1.00 54.12 112 LEU A C 1
ATOM 895 O O . LEU A 1 112 ? 28.667 -5.075 -14.035 1.00 54.12 112 LEU A O 1
ATOM 899 N N . ILE A 1 113 ? 28.341 -5.293 -11.812 1.00 65.62 113 ILE A N 1
ATOM 900 C CA . ILE A 1 113 ? 27.514 -6.493 -11.904 1.00 65.62 113 ILE A CA 1
ATOM 901 C C . ILE A 1 113 ? 26.308 -6.073 -12.745 1.00 65.62 113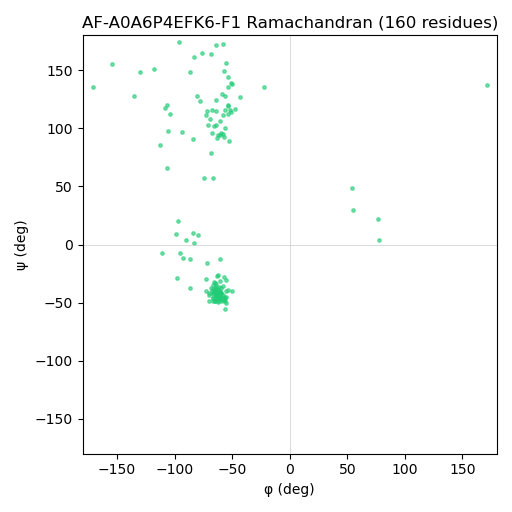 ILE A C 1
ATOM 903 O O . ILE A 1 113 ? 25.631 -5.098 -12.412 1.00 65.62 113 ILE A O 1
ATOM 907 N N . GLY A 1 114 ? 26.125 -6.734 -13.889 1.00 68.62 114 GLY A N 1
ATOM 908 C CA . GLY A 1 114 ? 25.067 -6.399 -14.833 1.00 68.62 114 GLY A CA 1
ATOM 909 C C . GLY A 1 114 ? 23.674 -6.467 -14.192 1.00 68.62 114 GLY A C 1
ATOM 910 O O . GLY A 1 114 ? 23.526 -6.908 -13.049 1.00 68.62 114 GLY A O 1
ATOM 911 N N . PRO A 1 115 ? 22.628 -6.034 -14.915 1.00 82.50 115 PRO A N 1
ATOM 912 C CA . PRO A 1 115 ? 21.262 -6.141 -14.419 1.00 82.50 115 PRO A CA 1
ATOM 913 C C . PRO A 1 115 ? 20.934 -7.584 -14.012 1.00 82.50 115 PRO A C 1
ATOM 915 O O . PRO A 1 115 ? 21.381 -8.530 -14.654 1.00 82.50 115 PRO A O 1
ATOM 918 N N . ILE A 1 116 ? 20.145 -7.750 -12.952 1.00 83.44 116 ILE A N 1
ATOM 919 C CA . ILE A 1 116 ? 19.703 -9.069 -12.489 1.00 83.44 116 ILE A CA 1
ATOM 920 C C . ILE A 1 116 ? 18.571 -9.547 -13.401 1.00 83.44 116 ILE A C 1
ATOM 922 O O . ILE A 1 116 ? 17.548 -8.868 -13.515 1.00 83.44 116 ILE A O 1
ATOM 926 N N . PHE A 1 117 ? 18.729 -10.718 -14.025 1.00 81.56 117 PHE A N 1
ATOM 927 C CA . PHE A 1 117 ? 17.764 -11.238 -15.009 1.00 81.56 117 PHE A CA 1
ATOM 928 C C . PHE A 1 117 ? 16.983 -12.467 -14.528 1.00 81.56 117 PHE A C 1
ATOM 930 O O . PHE A 1 117 ? 16.053 -12.908 -15.203 1.00 81.56 117 PHE A O 1
ATOM 937 N N . SER A 1 118 ? 17.336 -13.027 -13.370 1.00 85.38 118 SER A N 1
ATOM 938 C CA . SER A 1 118 ? 16.710 -14.233 -12.820 1.00 85.38 118 SER A CA 1
ATOM 939 C C . SER A 1 118 ? 16.297 -14.052 -11.363 1.00 85.38 118 SER A C 1
ATOM 941 O O . SER A 1 118 ? 16.958 -13.361 -10.590 1.00 85.38 118 SER A O 1
ATOM 943 N N . ILE A 1 119 ? 15.219 -14.735 -10.967 1.00 84.25 119 ILE A N 1
ATOM 944 C CA . ILE A 1 119 ? 14.795 -14.810 -9.567 1.00 84.25 119 ILE A CA 1
ATOM 945 C C . ILE A 1 119 ? 15.860 -15.467 -8.690 1.00 84.25 119 ILE A C 1
ATOM 947 O O . ILE A 1 119 ? 16.133 -14.975 -7.601 1.00 84.25 119 ILE A O 1
ATOM 951 N N . ASP A 1 120 ? 16.500 -16.530 -9.174 1.00 86.50 120 ASP A N 1
ATOM 952 C CA . ASP A 1 120 ? 17.520 -17.251 -8.412 1.00 86.50 120 ASP A CA 1
ATOM 953 C C . ASP A 1 120 ? 18.745 -16.362 -8.193 1.00 86.50 120 ASP A C 1
ATOM 955 O O . ASP A 1 120 ? 19.313 -16.319 -7.103 1.00 86.50 120 ASP A O 1
ATOM 959 N N . GLU A 1 121 ? 19.100 -15.579 -9.214 1.00 89.19 121 GLU A N 1
ATOM 960 C CA . GLU A 1 121 ? 20.157 -14.579 -9.125 1.00 89.19 121 GLU A CA 1
ATOM 961 C C . GLU A 1 121 ? 19.791 -13.485 -8.116 1.00 89.19 121 GLU A C 1
ATOM 963 O O . GLU A 1 121 ? 20.591 -13.169 -7.238 1.00 89.19 121 GLU A O 1
ATOM 968 N N . ALA A 1 122 ? 18.563 -12.968 -8.168 1.00 89.75 122 ALA A N 1
ATOM 969 C CA . ALA A 1 122 ? 18.082 -11.955 -7.236 1.00 89.75 122 ALA A CA 1
ATOM 970 C C . ALA A 1 122 ? 18.096 -12.450 -5.777 1.00 89.75 122 ALA A C 1
ATOM 972 O O . ALA A 1 122 ? 18.575 -11.748 -4.883 1.00 89.75 122 ALA A O 1
ATOM 973 N N . MET A 1 123 ? 17.633 -13.680 -5.540 1.00 90.56 123 MET A N 1
ATOM 974 C CA . MET A 1 123 ? 17.645 -14.322 -4.221 1.00 90.56 123 MET A CA 1
ATOM 975 C C . MET A 1 123 ? 19.075 -14.562 -3.725 1.00 90.56 123 MET A C 1
ATOM 977 O O . MET A 1 123 ? 19.370 -14.334 -2.551 1.00 90.56 123 MET A O 1
ATOM 981 N N . MET A 1 124 ? 19.990 -14.952 -4.616 1.00 90.25 124 MET A N 1
ATOM 982 C CA . MET A 1 124 ? 21.407 -15.113 -4.290 1.00 90.25 124 MET A CA 1
ATOM 983 C C . MET A 1 124 ? 22.058 -13.779 -3.896 1.00 90.25 124 MET A C 1
ATOM 985 O O . MET A 1 124 ? 22.801 -13.735 -2.914 1.00 90.25 124 MET A O 1
ATOM 989 N N . GLN A 1 125 ? 21.767 -12.681 -4.603 1.00 90.94 125 GLN A N 1
ATOM 990 C CA . GLN A 1 125 ? 22.279 -11.361 -4.212 1.00 90.94 125 GLN A CA 1
ATOM 991 C C . GLN A 1 125 ? 21.701 -10.909 -2.864 1.00 90.94 125 GLN A C 1
ATOM 993 O O . GLN A 1 125 ? 22.436 -10.396 -2.021 1.00 90.94 125 GLN A O 1
ATOM 998 N N . LEU A 1 126 ? 20.415 -11.162 -2.605 1.00 92.50 126 LEU A N 1
ATOM 999 C CA . LEU A 1 126 ? 19.790 -10.854 -1.318 1.00 92.50 126 LEU A CA 1
ATOM 1000 C C . LEU A 1 126 ? 20.432 -11.636 -0.159 1.00 92.50 126 LEU A C 1
ATOM 1002 O O . LEU A 1 126 ? 20.633 -11.088 0.925 1.00 92.50 126 LEU A O 1
ATOM 1006 N N . ALA A 1 127 ? 20.802 -12.901 -0.385 1.00 92.06 127 ALA A N 1
ATOM 1007 C CA . ALA A 1 127 ? 21.527 -13.710 0.592 1.00 92.06 127 ALA A CA 1
ATOM 1008 C C . ALA A 1 127 ? 22.893 -13.102 0.945 1.00 92.06 127 ALA A C 1
ATOM 1010 O O . ALA A 1 127 ? 23.209 -12.964 2.126 1.00 92.06 127 ALA A O 1
ATOM 1011 N N . ARG A 1 128 ? 23.655 -12.654 -0.062 1.00 93.56 128 ARG A N 1
ATOM 1012 C CA . ARG A 1 128 ? 24.940 -11.962 0.142 1.00 93.56 128 ARG A CA 1
ATOM 1013 C C . ARG A 1 128 ? 24.775 -10.658 0.920 1.00 93.56 128 ARG A C 1
ATOM 1015 O O . ARG A 1 128 ? 25.550 -10.384 1.829 1.00 93.56 128 ARG A O 1
ATOM 1022 N N . LEU A 1 129 ? 23.742 -9.873 0.606 1.00 93.69 129 LEU A N 1
ATOM 1023 C CA . LEU A 1 129 ? 23.447 -8.632 1.328 1.00 93.69 129 LEU A CA 1
ATOM 1024 C C . LEU A 1 129 ? 23.090 -8.892 2.796 1.00 93.69 129 LEU A C 1
ATOM 1026 O O . LEU A 1 129 ? 23.528 -8.147 3.670 1.00 93.69 129 LEU A O 1
ATOM 1030 N N . LYS A 1 130 ? 22.328 -9.953 3.087 1.00 93.56 130 LYS A N 1
ATOM 1031 C CA . LYS A 1 130 ? 22.016 -10.347 4.470 1.00 93.56 130 LYS A CA 1
ATOM 1032 C C . LYS A 1 130 ? 23.269 -10.753 5.239 1.00 93.56 130 LYS A C 1
ATOM 1034 O O . LYS A 1 130 ? 23.407 -10.377 6.397 1.00 93.56 130 LYS A O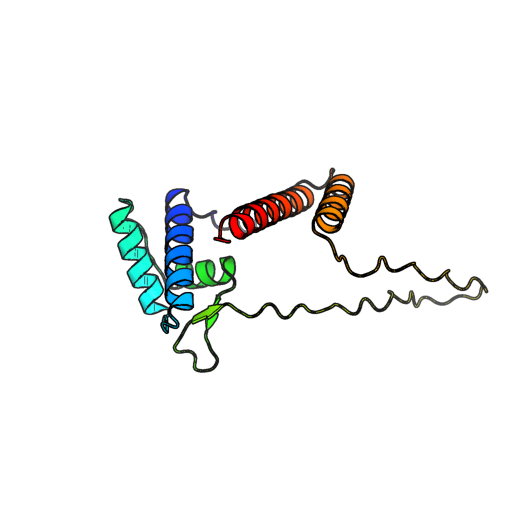 1
ATOM 1039 N N . GLU A 1 131 ? 24.173 -11.499 4.608 1.00 92.88 131 GLU A N 1
ATOM 1040 C CA . GLU A 1 131 ? 25.452 -11.876 5.216 1.00 92.88 131 GLU A CA 1
ATOM 1041 C C . GLU A 1 131 ? 26.317 -10.646 5.514 1.00 92.88 131 GLU A C 1
ATOM 1043 O O . GLU A 1 131 ? 26.867 -10.529 6.608 1.00 92.88 131 GLU A O 1
ATOM 1048 N N . PHE A 1 132 ? 26.371 -9.692 4.582 1.00 92.88 132 PHE A N 1
ATOM 1049 C CA . PHE A 1 132 ? 27.058 -8.418 4.782 1.00 92.88 132 PHE A CA 1
ATOM 1050 C C . PHE A 1 132 ? 26.454 -7.607 5.941 1.00 92.88 132 PHE A C 1
ATOM 1052 O O . PHE A 1 132 ? 27.179 -7.084 6.783 1.00 92.88 132 PHE A O 1
ATOM 1059 N N . ALA A 1 133 ? 25.123 -7.542 6.028 1.00 91.88 133 ALA A N 1
ATOM 1060 C CA . ALA A 1 133 ? 24.400 -6.791 7.052 1.00 91.88 133 ALA A CA 1
ATOM 1061 C C . ALA A 1 133 ? 24.208 -7.550 8.380 1.00 91.88 133 ALA A C 1
ATOM 1063 O O . ALA A 1 133 ? 23.444 -7.092 9.227 1.00 91.88 133 ALA A O 1
ATOM 1064 N N . ARG A 1 134 ? 24.861 -8.702 8.588 1.00 88.25 134 ARG A N 1
ATOM 1065 C CA . ARG A 1 134 ? 24.599 -9.604 9.730 1.00 88.25 134 ARG A CA 1
ATOM 1066 C C . ARG A 1 134 ? 24.703 -8.938 11.109 1.00 88.25 134 ARG A C 1
ATOM 1068 O O . ARG A 1 134 ? 24.001 -9.344 12.031 1.00 88.25 134 ARG A O 1
ATOM 1075 N N . ASP A 1 135 ? 25.562 -7.929 11.233 1.00 89.38 135 ASP A N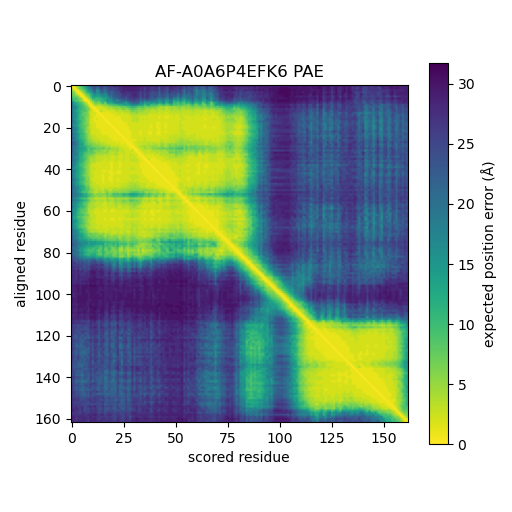 1
ATOM 1076 C CA . ASP A 1 135 ? 25.844 -7.226 12.488 1.00 89.38 135 ASP A CA 1
ATOM 1077 C C . ASP A 1 135 ? 24.994 -5.942 12.651 1.00 89.38 135 ASP A C 1
ATOM 1079 O O . ASP A 1 135 ? 24.958 -5.349 13.730 1.00 89.38 135 ASP A O 1
ATOM 1083 N N . ASP A 1 136 ? 24.248 -5.537 11.614 1.00 92.94 136 ASP A N 1
ATOM 1084 C CA . ASP A 1 136 ? 23.234 -4.480 11.673 1.00 92.94 136 ASP A CA 1
ATOM 1085 C C . ASP A 1 136 ? 21.836 -5.102 11.640 1.00 92.94 136 ASP A C 1
ATOM 1087 O O . ASP A 1 136 ? 21.260 -5.397 10.588 1.00 92.94 136 ASP A O 1
ATOM 1091 N N . TYR A 1 137 ? 21.261 -5.252 12.832 1.00 81.75 137 TYR A N 1
ATOM 1092 C CA . TYR A 1 137 ? 19.941 -5.843 13.015 1.00 81.75 137 TYR A CA 1
ATOM 1093 C C . TYR A 1 137 ? 18.856 -5.174 12.161 1.00 81.75 137 TYR A C 1
ATOM 1095 O O . TYR A 1 137 ? 17.987 -5.863 11.627 1.00 81.75 137 TYR A O 1
ATOM 1103 N N . VAL A 1 138 ? 18.876 -3.845 12.015 1.00 81.69 138 VAL A N 1
ATOM 1104 C CA . VAL A 1 138 ? 17.821 -3.133 11.281 1.00 81.69 138 VAL A CA 1
ATOM 1105 C C . VAL A 1 138 ? 17.927 -3.438 9.793 1.00 81.69 138 VAL A C 1
ATOM 1107 O O . VAL A 1 138 ? 16.928 -3.816 9.177 1.00 81.69 138 VAL A O 1
ATOM 1110 N N . SER A 1 139 ? 19.131 -3.329 9.235 1.00 85.62 139 SER A N 1
ATOM 1111 C CA . SER A 1 139 ? 19.387 -3.616 7.822 1.00 85.62 139 SER A CA 1
ATOM 1112 C C . SER A 1 139 ? 19.118 -5.087 7.488 1.00 85.62 139 SER A C 1
ATOM 1114 O O . SER A 1 139 ? 18.440 -5.389 6.504 1.00 85.62 139 SER A O 1
ATOM 1116 N N . TYR A 1 140 ? 19.537 -6.013 8.355 1.00 90.06 140 TYR A N 1
ATOM 1117 C CA . TYR A 1 140 ? 19.248 -7.439 8.203 1.00 90.06 140 TYR A CA 1
ATOM 1118 C C . TYR A 1 140 ? 17.738 -7.727 8.173 1.00 90.06 140 TYR A C 1
ATOM 1120 O O . TYR A 1 140 ? 17.254 -8.440 7.291 1.00 90.06 140 TYR A O 1
ATOM 1128 N N . GLN A 1 141 ? 16.966 -7.149 9.102 1.00 83.44 141 GLN A N 1
ATOM 1129 C CA . GLN A 1 141 ? 15.512 -7.349 9.161 1.00 83.44 141 GLN A CA 1
ATOM 1130 C C . GLN A 1 141 ? 14.781 -6.780 7.937 1.00 83.44 141 GLN A C 1
ATOM 1132 O O . GLN A 1 141 ? 13.777 -7.347 7.496 1.00 83.44 141 GLN A O 1
ATOM 1137 N N . GLN A 1 142 ? 15.280 -5.685 7.359 1.00 85.25 142 GLN A N 1
ATOM 1138 C CA . GLN A 1 142 ? 14.734 -5.131 6.119 1.00 85.25 142 GLN A CA 1
ATOM 1139 C C . GLN A 1 142 ? 14.954 -6.075 4.933 1.00 85.25 142 GLN A C 1
ATOM 1141 O O . GLN A 1 142 ? 14.010 -6.360 4.195 1.00 85.25 142 GLN A O 1
ATOM 1146 N N . LEU A 1 143 ? 16.165 -6.617 4.786 1.00 91.12 143 LEU A N 1
ATOM 1147 C CA . LEU A 1 143 ? 16.490 -7.580 3.731 1.00 91.12 143 LEU A CA 1
ATOM 1148 C C . LEU A 1 143 ? 15.694 -8.884 3.881 1.00 91.12 143 LEU A C 1
ATOM 1150 O O . LEU A 1 143 ? 15.175 -9.405 2.896 1.00 91.12 143 LEU A O 1
ATOM 1154 N N . LEU A 1 144 ? 15.530 -9.377 5.112 1.00 85.50 144 LEU A N 1
ATOM 1155 C CA . LEU A 1 144 ? 14.702 -10.549 5.407 1.00 85.50 144 LEU A CA 1
ATOM 1156 C C . LEU A 1 144 ? 13.222 -10.312 5.067 1.00 85.50 144 LEU A C 1
ATOM 1158 O O . LEU A 1 144 ? 12.553 -11.182 4.512 1.00 85.50 144 LEU A O 1
ATOM 1162 N N . SER A 1 145 ? 12.698 -9.121 5.366 1.00 85.75 145 SER A N 1
ATOM 1163 C CA . SER A 1 145 ? 11.325 -8.760 4.994 1.00 85.75 145 SER A CA 1
ATOM 1164 C C . SER A 1 145 ? 11.138 -8.747 3.476 1.00 85.75 145 SER A C 1
ATOM 1166 O O . SER A 1 145 ? 10.134 -9.261 2.983 1.00 85.75 145 SER A O 1
ATOM 1168 N N . LEU A 1 146 ? 12.114 -8.215 2.735 1.00 91.56 146 LEU A N 1
ATOM 1169 C CA . LEU A 1 146 ? 12.092 -8.204 1.273 1.00 91.56 146 LEU A CA 1
ATOM 1170 C C . LEU A 1 146 ? 12.107 -9.628 0.692 1.00 91.56 146 LEU A C 1
ATOM 1172 O O . LEU A 1 146 ? 11.329 -9.928 -0.213 1.00 91.56 146 LEU A O 1
ATOM 1176 N N . GLU A 1 147 ? 12.921 -10.522 1.261 1.00 90.25 147 GLU A N 1
ATOM 1177 C CA . GLU A 1 147 ? 12.976 -11.940 0.880 1.00 90.25 147 GLU A CA 1
ATOM 1178 C C . GLU A 1 147 ? 11.611 -12.615 0.995 1.00 90.25 147 GLU A C 1
ATOM 1180 O O . GLU A 1 147 ? 11.156 -13.289 0.068 1.00 90.25 147 GLU A O 1
ATOM 1185 N N . ASN A 1 148 ? 10.945 -12.410 2.133 1.00 87.50 148 ASN A N 1
ATOM 1186 C CA . ASN A 1 148 ? 9.639 -12.991 2.413 1.00 87.50 148 ASN A CA 1
ATOM 1187 C C . ASN A 1 148 ? 8.578 -12.455 1.449 1.00 87.50 148 ASN A C 1
ATOM 1189 O O . ASN A 1 148 ? 7.788 -13.231 0.911 1.00 87.50 148 ASN A O 1
ATOM 1193 N N . GLN A 1 149 ? 8.581 -11.144 1.190 1.00 85.19 149 GLN A N 1
ATOM 1194 C CA . GLN A 1 149 ? 7.657 -10.512 0.248 1.00 85.19 149 GLN A CA 1
ATOM 1195 C C . GLN A 1 149 ? 7.829 -11.056 -1.168 1.00 85.19 149 GLN A C 1
ATOM 1197 O O . GLN A 1 149 ? 6.843 -11.419 -1.811 1.00 85.19 149 GLN A O 1
ATOM 1202 N N . TRP A 1 150 ? 9.067 -11.132 -1.660 1.00 87.69 150 TRP A N 1
ATOM 1203 C CA . TRP A 1 150 ? 9.343 -11.656 -2.994 1.00 87.69 150 TRP A CA 1
ATOM 1204 C C . TRP A 1 150 ? 8.982 -13.134 -3.073 1.00 87.69 150 TRP A C 1
ATOM 1206 O O . TRP A 1 150 ? 8.220 -13.517 -3.956 1.00 87.69 150 TRP A O 1
ATOM 1216 N N . SER A 1 151 ? 9.418 -13.948 -2.114 1.00 83.69 151 SER A N 1
ATOM 1217 C CA . SER A 1 151 ? 9.082 -15.375 -2.064 1.00 83.69 151 SER A CA 1
ATOM 1218 C C . SER A 1 151 ? 7.569 -15.608 -2.076 1.00 83.69 151 SER A C 1
ATOM 1220 O O . SER A 1 151 ? 7.077 -16.431 -2.845 1.00 83.69 151 SER A O 1
ATOM 1222 N N . TRP A 1 152 ? 6.809 -14.851 -1.278 1.00 80.06 152 TRP A N 1
ATOM 1223 C CA . TRP A 1 152 ? 5.346 -14.917 -1.261 1.00 80.06 152 TRP A CA 1
ATOM 1224 C C . TRP A 1 152 ? 4.739 -14.519 -2.607 1.00 80.06 152 TRP A C 1
ATOM 1226 O O . TRP A 1 152 ? 3.928 -15.266 -3.158 1.00 80.06 152 TRP A O 1
ATOM 1236 N N . LYS A 1 153 ? 5.167 -13.377 -3.161 1.00 78.44 153 LYS A N 1
ATOM 1237 C CA . LYS A 1 153 ? 4.679 -12.861 -4.442 1.00 78.44 153 LYS A CA 1
ATOM 1238 C C . LYS A 1 153 ? 4.895 -13.912 -5.527 1.00 78.44 153 LYS A C 1
ATOM 1240 O O . LYS A 1 153 ? 3.942 -14.375 -6.138 1.00 78.44 153 LYS A O 1
ATOM 1245 N N . TRP A 1 154 ? 6.121 -14.380 -5.707 1.00 77.12 154 TRP A N 1
ATOM 1246 C CA . TRP A 1 154 ? 6.451 -15.333 -6.763 1.00 77.12 154 TRP A CA 1
ATOM 1247 C C . TRP A 1 154 ? 5.790 -16.707 -6.579 1.00 77.12 154 TRP A C 1
ATOM 1249 O O . TRP A 1 154 ? 5.419 -17.335 -7.570 1.00 77.12 154 TRP A O 1
ATOM 1259 N N . 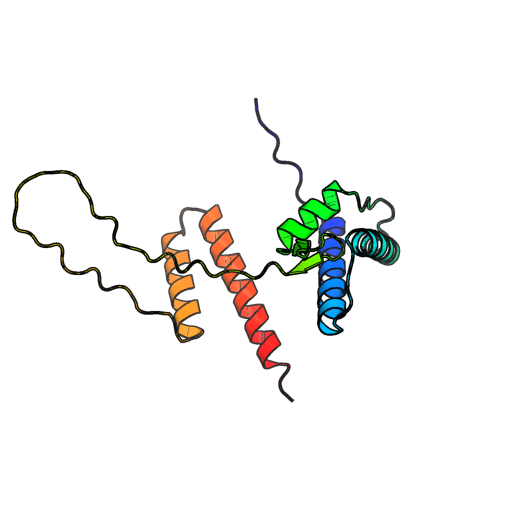ASN A 1 155 ? 5.569 -17.159 -5.341 1.00 75.44 155 ASN A N 1
ATOM 1260 C CA . ASN A 1 155 ? 4.849 -18.408 -5.070 1.00 75.44 155 ASN A CA 1
ATOM 1261 C C . ASN A 1 155 ? 3.340 -18.314 -5.333 1.00 75.44 155 ASN A C 1
ATOM 1263 O O . ASN A 1 155 ? 2.732 -19.326 -5.679 1.00 75.44 155 ASN A O 1
ATOM 1267 N N . ASN A 1 156 ? 2.735 -17.136 -5.183 1.00 72.12 156 ASN A N 1
ATOM 1268 C CA . ASN A 1 156 ? 1.318 -16.930 -5.489 1.00 72.12 156 ASN A CA 1
ATOM 1269 C C . ASN A 1 156 ? 1.081 -16.590 -6.961 1.00 72.12 156 ASN A C 1
ATOM 1271 O O . ASN A 1 156 ? 0.158 -17.134 -7.552 1.00 72.12 156 ASN A O 1
ATOM 1275 N N . PHE A 1 157 ? 1.965 -15.818 -7.597 1.00 59.91 157 PHE A N 1
ATOM 1276 C CA . PHE A 1 157 ? 1.902 -15.568 -9.041 1.00 59.91 157 PHE A CA 1
ATOM 1277 C C . PHE A 1 157 ? 2.029 -16.863 -9.866 1.00 59.91 157 PHE A C 1
ATOM 1279 O O . PHE A 1 157 ? 1.401 -16.986 -10.911 1.00 59.91 157 PHE A O 1
ATOM 1286 N N . LYS A 1 158 ? 2.776 -17.871 -9.387 1.00 56.19 158 LYS A N 1
ATOM 1287 C CA . LYS A 1 158 ? 2.838 -19.202 -10.025 1.00 56.19 158 LYS A CA 1
ATOM 1288 C C . LYS A 1 158 ? 1.565 -20.046 -9.852 1.00 56.19 158 LYS A C 1
ATOM 1290 O O . LYS A 1 158 ? 1.422 -21.041 -10.552 1.00 56.19 158 LYS A O 1
ATOM 1295 N N . LYS A 1 159 ? 0.668 -19.693 -8.923 1.00 54.25 159 LYS A N 1
ATOM 1296 C CA . LYS A 1 159 ? -0.597 -20.412 -8.674 1.00 54.25 159 LYS A CA 1
ATOM 1297 C C . LYS A 1 159 ? -1.782 -19.851 -9.464 1.00 54.25 159 LYS A C 1
ATOM 1299 O O . LYS A 1 159 ? -2.816 -20.505 -9.507 1.00 54.25 159 LYS A O 1
ATOM 1304 N N . GLU A 1 160 ? -1.637 -18.682 -10.085 1.00 44.31 160 GLU A N 1
ATOM 1305 C CA . GLU A 1 160 ? -2.696 -18.028 -10.870 1.00 44.31 160 GLU A CA 1
ATOM 1306 C C . GLU A 1 160 ? -2.596 -18.284 -12.384 1.00 44.31 160 GLU A C 1
ATOM 1308 O O . GLU A 1 160 ? -3.186 -17.556 -13.177 1.00 44.31 160 GLU A O 1
ATOM 1313 N N . VAL A 1 161 ? -1.884 -19.332 -12.809 1.00 39.09 161 VAL A N 1
ATOM 1314 C CA . VAL A 1 161 ? -1.887 -19.775 -14.212 1.00 39.09 161 VAL A CA 1
ATOM 1315 C C . VAL A 1 161 ? -2.760 -21.035 -14.326 1.00 39.09 161 VAL A C 1
ATOM 1317 O O . VAL A 1 161 ? -2.380 -22.052 -13.740 1.00 39.09 161 VAL A O 1
ATOM 1320 N N . PRO A 1 162 ? -3.923 -20.976 -15.010 1.00 46.66 162 PRO A N 1
ATOM 1321 C CA . PRO A 1 162 ? -4.713 -22.153 -15.378 1.00 46.66 162 PRO A CA 1
ATOM 1322 C C . PRO A 1 162 ? -3.958 -23.120 -16.295 1.00 46.66 162 PRO A C 1
ATOM 1324 O O . PRO A 1 162 ? -3.183 -22.638 -17.155 1.00 46.66 162 PRO A O 1
#

Sequence (162 aa):
MSQMRRNPLSQQGAHIDELCFDWFSRARVDNILISGEMVRQKAKQIADEVGYAGFLASSGWLQKWRKRHNIAYNATGDSLDLQEFEAVLVKSEPISNRDDDDDDDEPSPVQLIGPIFSIDEAMMQLARLKEFARDDYVSYQQLLSLENQWSWKWNNFKKEVP

Nearest PDB structures (foldseek):
  3o2p-assembly3_E  TM=5.131E-01  e=4.124E+00  Saccharomyces cerevisiae

Foldseek 3Di:
DDDPPDDDQDPLRVVLLVVLVVVVVVCVVVVHFAFLVNSLVSSCVVCVVVPNNVDRSDPVVSVVSCVVQCWDQPPVNGGIHRPPPPPPPVPPPDPPPPDDDDDPDPPDPDPPPDDDDDPVSVLVVLVVQLVVCVVPPVSNVVSVVVNVVVVVVVVVVVVPDD

InterPro domains:
  IPR006600 HTH CenpB-type DNA-binding domain [PF03221] (15-72)
  IPR006600 HTH CenpB-type DNA-binding domain [PS51253] (4-75)
  IPR006600 HTH CenpB-type DNA-binding domain [SM00674] (10-75)
  IPR009057 Homedomain-like superfamily [SSF46689] (12-70)
  IPR050863 Centromere and Transposable Element-Derived Protein [PTHR19303] (6-96)

Mean predicted aligned error: 17.02 Å

Radius of gyration: 22.0 Å; Cα contacts (8 Å, |Δi|>4): 82; chains: 1; bounding box: 67×38×40 Å